Protein AF-A0A5J9VZ61-F1 (afdb_monomer_lite)

InterPro domains:
  IPR012871 Protein of unknown function DUF1677, Oryza sativa [PF07893] (6-174)

Structure (mmCIF, N/CA/C/O backbone):
data_AF-A0A5J9VZ61-F1
#
_entry.id   AF-A0A5J9VZ61-F1
#
loop_
_atom_site.group_PDB
_atom_site.id
_atom_site.type_symbol
_atom_site.label_atom_id
_atom_site.label_alt_id
_atom_site.label_comp_id
_atom_site.label_asym_id
_atom_site.label_entity_id
_atom_site.label_seq_id
_atom_site.pdbx_PDB_ins_code
_atom_site.Cartn_x
_atom_site.Cartn_y
_atom_site.Cartn_z
_atom_site.occupancy
_atom_site.B_iso_or_equiv
_atom_site.auth_seq_id
_atom_site.auth_comp_id
_atom_site.auth_asym_id
_atom_site.auth_atom_id
_atom_site.pdbx_PDB_model_num
ATOM 1 N N . MET A 1 1 ? 20.996 21.403 18.000 1.00 33.81 1 MET A N 1
ATOM 2 C CA . MET A 1 1 ? 20.547 19.999 17.910 1.00 33.81 1 MET A CA 1
ATOM 3 C C . MET A 1 1 ? 19.076 20.010 17.543 1.00 33.81 1 MET A C 1
ATOM 5 O O . MET A 1 1 ? 18.253 20.317 18.392 1.00 33.81 1 MET A O 1
ATOM 9 N N . SER A 1 2 ? 18.755 19.804 16.269 1.00 40.53 2 SER A N 1
ATOM 10 C CA . SER A 1 2 ? 17.376 19.625 15.810 1.00 40.53 2 SER A CA 1
ATOM 11 C C . SER A 1 2 ? 16.948 18.197 16.146 1.00 40.53 2 SER A C 1
ATOM 13 O O . SER A 1 2 ? 17.433 17.253 15.526 1.00 40.53 2 SER A O 1
ATOM 15 N N . PHE A 1 3 ? 16.094 18.033 17.155 1.00 40.81 3 PHE A N 1
ATOM 16 C CA . PHE A 1 3 ? 15.419 16.766 17.415 1.00 40.81 3 PHE A CA 1
ATOM 17 C C . PHE A 1 3 ? 14.311 16.614 16.370 1.00 40.81 3 PHE A C 1
ATOM 19 O O . PHE A 1 3 ? 13.183 17.042 16.602 1.00 40.81 3 PHE A O 1
ATOM 26 N N . TYR A 1 4 ? 14.627 16.052 15.204 1.00 47.69 4 TYR A N 1
ATOM 27 C CA . TYR A 1 4 ? 13.585 15.422 14.400 1.00 47.69 4 TYR A CA 1
ATOM 28 C C . TYR A 1 4 ? 13.137 14.204 15.207 1.00 47.69 4 TYR A C 1
ATOM 30 O O . TYR A 1 4 ? 13.837 13.196 15.248 1.00 47.69 4 TYR A O 1
ATOM 38 N N . ARG A 1 5 ? 12.051 14.341 15.972 1.00 53.38 5 ARG A N 1
ATOM 39 C CA . ARG A 1 5 ? 11.370 13.170 16.522 1.00 53.38 5 ARG A CA 1
ATOM 40 C C . ARG A 1 5 ? 10.663 12.512 15.344 1.00 53.38 5 ARG A C 1
ATOM 42 O O . ARG A 1 5 ? 9.666 13.053 14.874 1.00 53.38 5 ARG A O 1
ATOM 49 N N . ASN A 1 6 ? 11.212 11.408 14.846 1.00 74.38 6 ASN A N 1
ATOM 50 C CA . ASN A 1 6 ? 10.415 10.483 14.048 1.00 74.38 6 ASN A CA 1
ATOM 51 C C . ASN A 1 6 ? 9.303 9.965 14.962 1.00 74.38 6 ASN A C 1
ATOM 53 O O . ASN A 1 6 ? 9.558 9.642 16.114 1.00 74.38 6 ASN A O 1
ATOM 57 N N . GLY A 1 7 ? 8.062 9.980 14.497 1.00 86.25 7 GLY A N 1
ATOM 58 C CA . GLY A 1 7 ? 6.934 9.578 15.320 1.00 86.25 7 GLY A CA 1
ATOM 59 C C . GLY A 1 7 ? 5.615 9.784 14.603 1.00 86.25 7 GLY A C 1
ATOM 60 O O . GLY A 1 7 ? 5.535 10.490 13.595 1.00 86.25 7 GLY A O 1
ATOM 61 N N . THR A 1 8 ? 4.576 9.162 15.136 1.00 89.69 8 THR A N 1
ATOM 62 C CA . THR A 1 8 ? 3.242 9.194 14.552 1.00 89.69 8 THR A CA 1
ATOM 63 C C . THR A 1 8 ? 2.408 10.298 15.187 1.00 89.69 8 THR A C 1
ATOM 65 O O . THR A 1 8 ? 2.394 10.483 16.407 1.00 89.69 8 THR A O 1
ATOM 68 N N . TYR A 1 9 ? 1.693 11.032 14.338 1.00 90.94 9 TYR A N 1
ATOM 69 C CA . TYR A 1 9 ? 0.807 12.125 14.715 1.00 90.94 9 TYR A CA 1
ATOM 70 C C . TYR A 1 9 ? -0.591 11.880 14.141 1.00 90.94 9 TYR A C 1
ATOM 72 O O . TYR A 1 9 ? -0.727 11.354 13.037 1.00 90.94 9 TYR A O 1
ATOM 80 N N . CYS A 1 10 ? -1.625 12.295 14.868 1.00 90.81 10 CYS A N 1
ATOM 81 C CA . CYS A 1 10 ? -3.012 12.259 14.417 1.00 90.81 10 CYS A CA 1
ATOM 82 C C . CYS A 1 10 ? -3.533 13.688 14.247 1.00 90.81 10 CYS A C 1
ATOM 84 O O . CYS A 1 10 ? -3.310 14.540 15.111 1.00 90.81 10 CYS A O 1
ATOM 86 N N . PHE A 1 11 ? -4.221 13.945 13.136 1.00 92.06 11 PHE A N 1
ATOM 87 C CA . PHE A 1 11 ? -4.876 15.221 12.880 1.00 92.06 11 PHE A CA 1
ATOM 88 C C . PHE A 1 11 ? -6.374 15.111 13.158 1.00 92.06 11 PHE A C 1
ATOM 90 O O . PHE A 1 11 ? -7.090 14.374 12.476 1.00 92.06 11 PHE A O 1
ATOM 97 N N . ASP A 1 12 ? -6.855 15.875 14.133 1.00 91.75 12 ASP A N 1
ATOM 98 C CA . ASP A 1 12 ? -8.277 16.021 14.406 1.00 91.75 12 ASP A CA 1
ATOM 99 C C . ASP A 1 12 ? -8.885 17.005 13.403 1.00 91.75 12 ASP A C 1
ATOM 101 O O . ASP A 1 12 ? -8.659 18.213 13.457 1.00 91.75 12 ASP A O 1
ATOM 105 N N . THR A 1 13 ? -9.681 16.484 12.474 1.00 92.88 13 THR A N 1
ATOM 106 C CA . THR A 1 13 ? -10.341 17.302 11.446 1.00 92.88 13 THR A CA 1
ATOM 107 C C . THR A 1 13 ? -11.456 18.205 11.978 1.00 92.88 13 THR A C 1
ATOM 109 O O . THR A 1 13 ? -11.800 19.168 11.297 1.00 92.88 13 THR A O 1
ATOM 112 N N . VAL A 1 14 ? -12.015 17.913 13.158 1.00 96.12 14 VAL A N 1
ATOM 113 C CA . VAL A 1 14 ? -13.077 18.707 13.794 1.00 96.12 14 VAL A CA 1
ATOM 114 C C . VAL A 1 14 ? -12.473 19.916 14.496 1.00 96.12 14 VAL A C 1
ATOM 116 O O . VAL A 1 14 ? -12.953 21.033 14.317 1.00 96.12 14 VAL A O 1
ATOM 119 N N . ASN A 1 15 ? -11.410 19.694 15.269 1.00 95.12 15 ASN A N 1
ATOM 120 C CA . ASN A 1 15 ? -10.739 20.754 16.025 1.00 95.12 15 ASN A CA 1
ATOM 121 C C . ASN A 1 15 ? -9.610 21.442 15.234 1.00 95.12 15 ASN A C 1
ATOM 123 O O . ASN A 1 15 ? -9.147 22.507 15.629 1.00 95.12 15 ASN A O 1
ATOM 127 N N . HIS A 1 16 ? -9.203 20.872 14.095 1.00 94.88 16 HIS A N 1
ATOM 128 C CA . HIS A 1 16 ? -8.061 21.303 13.280 1.00 94.88 16 HIS A CA 1
ATOM 129 C C . HIS A 1 16 ? -6.723 21.286 14.036 1.00 94.88 16 HIS A C 1
ATOM 131 O O . HIS A 1 16 ? -5.855 22.133 13.811 1.00 94.88 16 HIS A O 1
ATOM 137 N N . GLU A 1 17 ? -6.540 20.298 14.913 1.00 95.62 17 GLU A N 1
ATOM 138 C CA . GLU A 1 17 ? -5.370 20.179 15.785 1.00 95.62 17 GLU A CA 1
ATOM 139 C C . GLU A 1 17 ? -4.561 18.912 15.497 1.00 95.62 17 GLU A C 1
ATOM 141 O O . GLU A 1 17 ? -5.099 17.858 15.159 1.00 95.62 17 GLU A O 1
ATOM 146 N N . TRP A 1 18 ? -3.241 19.017 15.654 1.00 93.75 18 TRP A N 1
ATOM 147 C CA . TRP A 1 18 ? -2.324 17.882 15.587 1.00 93.75 18 TRP A CA 1
ATOM 148 C C . TRP A 1 18 ? -2.016 17.374 16.992 1.00 93.75 18 TRP A C 1
ATOM 150 O O . TRP A 1 18 ? -1.659 18.150 17.877 1.00 93.75 18 TRP A O 1
ATOM 160 N N . SER A 1 19 ? -2.074 16.060 17.172 1.00 91.44 19 SER A N 1
ATOM 161 C CA . SER A 1 19 ? -1.711 15.378 18.413 1.00 91.44 19 SER A CA 1
ATOM 162 C C . SER A 1 19 ? -0.593 14.371 18.156 1.00 91.44 19 SER A C 1
ATOM 164 O O . SER A 1 19 ? -0.566 13.699 17.126 1.00 91.44 19 SER A O 1
ATOM 166 N N . PHE A 1 20 ? 0.366 14.291 19.077 1.00 90.69 20 PHE A N 1
ATOM 167 C CA . PHE A 1 20 ? 1.408 13.267 19.038 1.00 90.69 20 PHE A CA 1
ATOM 168 C C . PHE A 1 20 ? 0.857 11.960 19.606 1.00 90.69 20 PHE A C 1
ATOM 170 O O . PHE A 1 20 ? 0.313 11.953 20.709 1.00 90.69 20 PHE A O 1
ATOM 177 N N . VAL A 1 21 ? 1.019 10.868 18.863 1.00 91.25 21 VAL A N 1
ATOM 178 C CA . VAL A 1 21 ? 0.472 9.555 19.220 1.00 91.25 21 VAL A CA 1
ATOM 179 C C . VAL A 1 21 ? 1.558 8.629 19.753 1.00 91.25 21 VAL A C 1
ATOM 181 O O . VAL A 1 21 ? 1.312 7.895 20.706 1.00 91.25 21 VAL A O 1
ATOM 184 N N . GLY A 1 22 ? 2.771 8.673 19.206 1.00 90.19 22 GLY A N 1
ATOM 185 C CA . GLY A 1 22 ? 3.842 7.819 19.707 1.00 90.19 22 GLY A CA 1
ATOM 186 C C . GLY A 1 22 ? 5.153 7.927 18.945 1.00 90.19 22 GLY A C 1
ATOM 187 O O . GLY A 1 22 ? 5.209 8.439 17.828 1.00 90.19 22 GLY A O 1
ATOM 188 N N . ASP A 1 23 ? 6.214 7.443 19.589 1.00 90.88 23 ASP A N 1
ATOM 189 C CA . ASP A 1 23 ? 7.588 7.394 19.068 1.00 90.88 23 ASP A CA 1
ATOM 190 C C . ASP A 1 23 ? 7.796 6.122 18.232 1.00 90.88 23 ASP A C 1
ATOM 192 O O . ASP A 1 23 ? 8.639 5.278 18.523 1.00 90.88 23 ASP A O 1
ATOM 196 N N . TRP A 1 24 ? 6.917 5.936 17.251 1.00 88.81 24 TRP A N 1
ATOM 197 C CA . TRP A 1 24 ? 6.906 4.812 16.323 1.00 88.81 24 TRP A CA 1
ATOM 198 C C . TRP A 1 24 ? 6.413 5.288 14.958 1.00 88.81 24 TRP A C 1
ATOM 200 O O . TRP A 1 24 ? 5.688 6.283 14.855 1.00 88.81 24 TRP A O 1
ATOM 210 N N . GLU A 1 25 ? 6.820 4.586 13.906 1.00 87.19 25 GLU A N 1
ATOM 211 C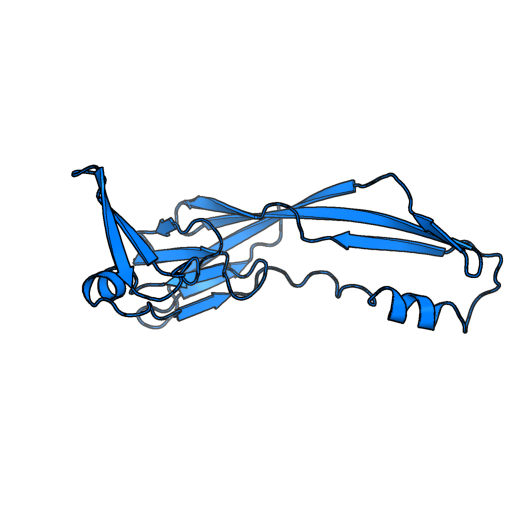 CA . GLU A 1 25 ? 6.431 4.875 12.528 1.00 87.19 25 GLU A CA 1
ATOM 212 C C . GLU A 1 25 ? 5.304 3.942 12.090 1.00 87.19 25 GLU A C 1
ATOM 214 O O . GLU A 1 25 ? 5.210 2.794 12.524 1.00 87.19 25 GLU A O 1
ATOM 219 N N . LEU A 1 26 ? 4.424 4.438 11.224 1.00 88.88 26 LEU A N 1
ATOM 220 C CA . LEU A 1 26 ? 3.406 3.593 10.620 1.00 88.88 26 LEU A CA 1
ATOM 221 C C . LEU A 1 26 ? 4.062 2.556 9.694 1.00 88.88 26 LEU A C 1
ATOM 223 O O . LEU A 1 26 ? 5.049 2.865 9.024 1.00 88.88 26 LEU A O 1
ATOM 227 N N . PRO A 1 27 ? 3.479 1.354 9.555 1.00 87.75 27 PRO A N 1
ATOM 228 C CA . PRO A 1 27 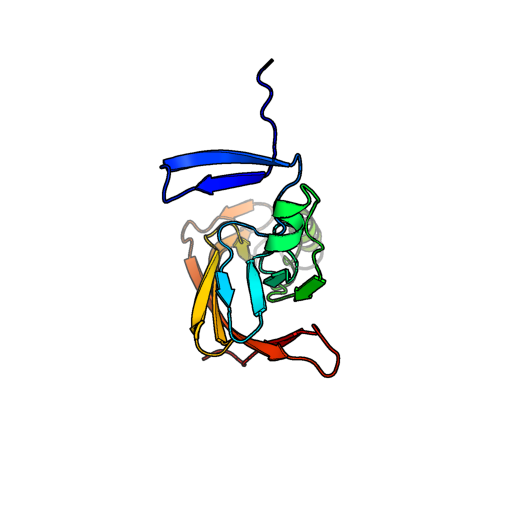? 4.024 0.311 8.686 1.00 87.75 27 PRO A CA 1
ATOM 229 C C . PRO A 1 27 ? 3.792 0.588 7.188 1.00 87.75 27 PRO A C 1
ATOM 231 O O . PRO A 1 27 ? 3.930 -0.320 6.365 1.00 87.75 27 PRO A O 1
ATOM 234 N N . PHE A 1 28 ? 3.396 1.815 6.839 1.00 89.38 28 PHE A N 1
ATOM 235 C CA . PHE A 1 28 ? 2.990 2.212 5.502 1.00 89.38 28 PHE A CA 1
ATOM 236 C C . PHE A 1 28 ? 3.966 3.229 4.912 1.00 89.38 28 PHE A C 1
ATOM 238 O O . PHE A 1 28 ? 4.290 4.227 5.553 1.00 89.38 28 PHE A O 1
ATOM 245 N N . ASP A 1 29 ? 4.376 3.007 3.669 1.00 86.38 29 ASP A N 1
ATOM 246 C CA . ASP A 1 29 ? 4.989 4.020 2.823 1.00 86.38 29 ASP A CA 1
ATOM 247 C C . ASP A 1 29 ? 3.884 4.868 2.174 1.00 86.38 29 ASP A C 1
ATOM 249 O O . ASP A 1 29 ? 3.001 4.363 1.472 1.00 86.38 29 ASP A O 1
ATOM 253 N N . GLY A 1 30 ? 3.901 6.172 2.440 1.00 86.12 30 GLY A N 1
ATOM 254 C CA . GLY A 1 30 ? 2.884 7.097 1.953 1.00 86.12 30 GLY A CA 1
ATOM 255 C C . GLY A 1 30 ? 1.505 6.884 2.589 1.00 86.12 30 GLY A C 1
ATOM 256 O O . GLY A 1 30 ? 1.318 7.071 3.791 1.00 86.12 30 GLY A O 1
ATOM 257 N N . ARG A 1 31 ? 0.492 6.602 1.761 1.00 87.75 31 ARG A N 1
ATOM 258 C CA . ARG A 1 31 ? -0.918 6.577 2.177 1.00 87.75 31 ARG A CA 1
ATOM 259 C C . ARG A 1 31 ? -1.372 5.161 2.533 1.00 87.75 31 ARG A C 1
ATOM 261 O O . ARG A 1 31 ? -1.136 4.226 1.775 1.00 87.75 31 ARG A O 1
ATOM 268 N N . ALA A 1 32 ? -2.140 5.050 3.614 1.00 91.06 32 ALA A N 1
ATOM 269 C CA . ALA A 1 32 ? -2.972 3.887 3.903 1.00 91.06 32 ALA A CA 1
ATOM 270 C C . ALA A 1 32 ? -4.457 4.197 3.669 1.00 91.06 32 ALA A C 1
ATOM 272 O O . ALA A 1 32 ? -4.914 5.326 3.868 1.00 91.06 32 ALA A O 1
ATOM 273 N N . GLU A 1 33 ? -5.218 3.184 3.278 1.00 92.69 33 GLU A N 1
ATOM 274 C CA . GLU A 1 33 ? -6.653 3.262 3.050 1.00 92.69 33 GLU A CA 1
ATOM 275 C C . GLU A 1 33 ? -7.390 2.244 3.918 1.00 92.69 33 GLU A C 1
ATOM 277 O O . GLU A 1 33 ? -7.056 1.059 3.944 1.00 92.69 33 GLU A O 1
ATOM 282 N N . TYR A 1 34 ? -8.400 2.716 4.648 1.00 91.88 34 TYR A N 1
ATOM 283 C CA . TYR A 1 34 ? -9.269 1.843 5.422 1.00 91.88 34 TYR A CA 1
ATOM 284 C C . TYR A 1 34 ? -10.307 1.192 4.513 1.00 91.88 34 TYR A C 1
ATOM 286 O O . TYR A 1 34 ? -11.041 1.887 3.810 1.00 91.88 34 TYR A O 1
ATOM 294 N N . VAL A 1 35 ? -10.398 -0.136 4.566 1.00 92.62 35 VAL A N 1
ATOM 295 C CA . VAL A 1 35 ? -11.353 -0.925 3.782 1.00 92.62 35 VAL A CA 1
ATOM 296 C C . VAL A 1 35 ? -12.353 -1.596 4.724 1.00 92.62 35 VAL A C 1
ATOM 298 O O . VAL A 1 35 ? -12.022 -2.616 5.343 1.00 92.62 35 VAL A O 1
ATOM 301 N N . PRO A 1 36 ? -13.578 -1.045 4.865 1.00 90.00 36 PRO A N 1
ATOM 302 C CA . PRO A 1 36 ? -14.574 -1.523 5.826 1.00 90.00 36 PRO A CA 1
ATOM 303 C C . PRO A 1 36 ? -14.953 -2.993 5.642 1.00 90.00 36 PRO A C 1
ATOM 305 O O . PRO A 1 36 ? -15.167 -3.708 6.618 1.00 90.00 36 PRO A O 1
ATOM 308 N N . GLU A 1 37 ? -14.993 -3.478 4.400 1.00 89.81 37 GLU A N 1
ATOM 309 C CA . GLU A 1 37 ? -15.319 -4.869 4.077 1.00 89.81 37 GLU A CA 1
ATOM 310 C C . GLU A 1 37 ? -14.297 -5.847 4.675 1.00 89.81 37 GLU A C 1
ATOM 312 O O . GLU A 1 37 ? -14.633 -6.980 5.037 1.00 89.81 37 GLU A O 1
ATOM 317 N N . LEU A 1 38 ? -13.049 -5.401 4.820 1.00 89.12 38 LEU A N 1
ATOM 318 C CA . LEU A 1 38 ? -11.952 -6.167 5.403 1.00 89.12 38 LEU A CA 1
ATOM 319 C C . LEU A 1 38 ? -11.717 -5.827 6.878 1.00 89.12 38 LEU A C 1
ATOM 321 O O . LEU A 1 38 ? -11.084 -6.614 7.576 1.00 89.12 38 LEU A O 1
ATOM 325 N N . GLY A 1 39 ? -12.239 -4.693 7.357 1.00 90.06 39 GLY A N 1
ATOM 326 C CA . GLY A 1 39 ? -11.980 -4.188 8.704 1.00 90.06 39 GLY A CA 1
ATOM 327 C C . GLY A 1 39 ? -10.499 -3.877 8.931 1.00 90.06 39 GLY A C 1
ATOM 328 O O . GLY A 1 39 ? -9.996 -4.082 10.032 1.00 90.06 39 GLY A O 1
ATOM 329 N N . ALA A 1 40 ? -9.788 -3.447 7.885 1.00 91.62 40 ALA A N 1
ATOM 330 C CA . ALA A 1 40 ? -8.337 -3.292 7.898 1.00 91.62 40 ALA A CA 1
ATOM 331 C C . ALA A 1 40 ? -7.893 -2.025 7.161 1.00 91.62 40 ALA A C 1
ATOM 333 O O . ALA A 1 40 ? -8.528 -1.598 6.197 1.00 91.62 40 ALA A O 1
ATOM 334 N N . TRP A 1 41 ? -6.770 -1.465 7.601 1.00 93.19 41 TRP A N 1
ATOM 335 C CA . TRP A 1 41 ? -5.999 -0.472 6.861 1.00 93.19 41 TRP A CA 1
ATOM 336 C C . TRP A 1 41 ? -5.029 -1.190 5.934 1.00 93.19 41 TRP A C 1
ATOM 338 O O . TRP A 1 41 ? -4.281 -2.049 6.399 1.00 93.19 41 TRP A O 1
ATOM 348 N N . LEU A 1 42 ? -5.038 -0.845 4.649 1.00 93.19 42 LEU A N 1
ATOM 349 C CA . LEU A 1 42 ? -4.111 -1.366 3.648 1.00 93.19 42 LEU A CA 1
ATOM 350 C C . LEU A 1 42 ? -3.244 -0.246 3.087 1.00 93.19 42 LEU A C 1
ATOM 352 O O . LEU A 1 42 ? -3.718 0.872 2.907 1.00 93.19 42 LEU A O 1
ATOM 356 N N . GLY A 1 43 ? -1.993 -0.549 2.767 1.00 92.00 43 GLY A N 1
ATOM 357 C CA . GLY A 1 43 ? -1.077 0.402 2.146 1.00 92.00 43 GLY A CA 1
ATOM 358 C C . GLY A 1 43 ? 0.184 -0.280 1.639 1.00 92.00 43 GLY A C 1
ATOM 359 O O . GLY A 1 43 ? 0.372 -1.482 1.830 1.00 92.00 43 GLY A O 1
ATOM 360 N N . LEU A 1 44 ? 1.046 0.487 0.978 1.00 89.62 44 LEU A N 1
ATOM 361 C CA . LEU A 1 44 ? 2.374 0.006 0.603 1.00 89.62 44 LEU A CA 1
ATOM 362 C C . LEU A 1 44 ? 3.237 -0.101 1.860 1.00 89.62 44 LEU A C 1
ATOM 364 O O . LEU A 1 44 ? 3.131 0.743 2.734 1.00 89.62 44 LEU A O 1
ATOM 368 N N . SER A 1 45 ? 4.066 -1.129 1.967 1.00 88.00 45 SER A N 1
ATOM 369 C CA . SER A 1 45 ? 4.936 -1.384 3.115 1.00 88.00 45 SER A CA 1
ATOM 370 C C . SER A 1 45 ? 6.099 -0.398 3.160 1.00 88.00 45 SER A C 1
ATOM 372 O O . SER A 1 45 ? 6.745 -0.154 2.141 1.00 88.00 45 SER A O 1
ATOM 374 N N . SER A 1 46 ? 6.430 0.099 4.352 1.00 82.94 46 SER A N 1
ATOM 375 C CA . SER A 1 46 ? 7.655 0.882 4.578 1.00 82.94 46 SER A CA 1
ATOM 376 C C . SER A 1 46 ? 8.929 0.024 4.590 1.00 82.94 46 SER A C 1
ATOM 378 O O . SER A 1 46 ? 10.025 0.543 4.388 1.00 82.94 46 SER A O 1
ATOM 380 N N . GLY A 1 47 ? 8.806 -1.293 4.804 1.00 75.25 47 GLY A N 1
ATOM 381 C CA . GLY A 1 47 ? 9.949 -2.198 4.968 1.00 75.25 47 GLY A CA 1
ATOM 382 C C . GLY A 1 47 ? 10.534 -2.755 3.667 1.00 75.25 47 GLY A C 1
ATOM 383 O O . GLY A 1 47 ? 11.714 -3.103 3.631 1.00 75.25 47 GLY A O 1
ATOM 384 N N . TYR A 1 48 ? 9.735 -2.857 2.602 1.00 72.06 48 TYR A N 1
ATOM 385 C CA . TYR A 1 48 ? 10.213 -3.332 1.304 1.00 72.06 48 TYR A CA 1
ATOM 386 C C . TYR A 1 48 ? 9.449 -2.667 0.157 1.00 72.06 48 TYR A C 1
ATOM 388 O O . TYR A 1 48 ? 8.227 -2.512 0.243 1.00 72.06 48 TYR A O 1
ATOM 396 N N . PRO A 1 49 ? 10.136 -2.280 -0.933 1.00 67.62 49 PRO A N 1
ATOM 397 C CA . PRO A 1 49 ? 9.488 -1.670 -2.079 1.00 67.62 49 PRO A CA 1
ATOM 398 C C . PRO A 1 49 ? 8.398 -2.578 -2.658 1.00 67.62 49 PRO A C 1
ATOM 400 O O . PRO A 1 49 ? 8.627 -3.759 -2.890 1.00 67.62 49 PRO A O 1
ATOM 403 N N . PHE A 1 50 ? 7.236 -1.986 -2.949 1.00 73.44 50 PHE A N 1
ATOM 404 C CA . PHE A 1 50 ? 6.074 -2.621 -3.590 1.00 73.44 50 PHE A CA 1
ATOM 405 C C . PHE A 1 50 ? 5.279 -3.616 -2.748 1.00 73.44 50 PHE A C 1
ATOM 407 O O . PHE A 1 50 ? 4.196 -4.006 -3.182 1.00 73.44 50 PHE A O 1
ATOM 414 N N . ASP A 1 51 ? 5.766 -4.025 -1.583 1.00 85.12 51 ASP A N 1
ATOM 415 C CA . ASP A 1 51 ? 5.018 -4.946 -0.738 1.00 85.12 51 ASP A CA 1
ATOM 416 C C . ASP A 1 51 ? 3.726 -4.281 -0.268 1.00 85.12 51 ASP A C 1
ATOM 418 O O . ASP A 1 51 ? 3.715 -3.120 0.132 1.00 85.12 51 ASP A O 1
ATOM 422 N N . LEU A 1 52 ? 2.623 -5.017 -0.322 1.00 88.75 52 LEU A N 1
ATOM 423 C CA . LEU A 1 52 ? 1.357 -4.579 0.244 1.00 88.75 52 LEU A CA 1
ATOM 424 C C . LEU A 1 52 ? 1.315 -5.025 1.700 1.00 88.75 52 LEU A C 1
ATOM 426 O O . LEU A 1 52 ? 1.609 -6.183 1.992 1.00 88.75 52 LEU A O 1
ATOM 430 N N . CYS A 1 53 ? 0.907 -4.156 2.613 1.00 91.00 53 CYS A N 1
ATOM 431 C CA . CYS A 1 53 ? 0.718 -4.532 4.002 1.00 91.00 53 CYS A CA 1
ATOM 432 C C . CYS A 1 53 ? -0.678 -4.180 4.514 1.00 91.00 53 CYS A C 1
ATOM 434 O O . CYS A 1 53 ? -1.372 -3.318 3.966 1.00 91.00 53 CYS A O 1
ATOM 436 N N . ALA A 1 54 ? -1.109 -4.895 5.554 1.00 92.06 54 ALA A N 1
ATOM 437 C CA . ALA A 1 54 ? -2.367 -4.626 6.231 1.00 92.06 54 ALA A CA 1
ATOM 438 C C . ALA A 1 54 ? -2.219 -4.619 7.754 1.00 92.06 54 ALA A C 1
ATOM 440 O O . ALA A 1 54 ? -1.564 -5.483 8.347 1.00 92.06 54 ALA A O 1
ATOM 441 N N . CYS A 1 55 ? -2.909 -3.667 8.376 1.00 90.50 55 CYS A N 1
ATOM 442 C CA . CYS A 1 55 ? -3.000 -3.496 9.819 1.00 90.50 55 CYS A CA 1
ATOM 443 C C . CYS A 1 55 ? -4.476 -3.460 10.241 1.00 90.50 55 CYS A C 1
ATOM 445 O O . CYS A 1 55 ? -5.281 -2.702 9.697 1.00 90.50 55 CYS A O 1
ATOM 447 N N . THR A 1 56 ? -4.847 -4.307 11.202 1.00 88.19 56 THR A N 1
ATOM 448 C CA . THR A 1 56 ? -6.234 -4.431 11.695 1.00 88.19 56 THR A CA 1
ATOM 449 C C . THR A 1 56 ? -6.463 -3.715 13.023 1.00 88.19 56 THR A C 1
ATOM 451 O O . THR A 1 56 ? -7.600 -3.451 13.393 1.00 88.19 56 THR A O 1
ATOM 454 N N . ASP A 1 57 ? -5.395 -3.423 13.756 1.00 88.06 57 ASP A N 1
ATOM 455 C CA . ASP A 1 57 ? -5.395 -2.905 15.125 1.00 88.06 57 ASP A CA 1
ATOM 456 C C . ASP A 1 57 ? -4.981 -1.431 15.210 1.00 88.06 57 ASP A C 1
ATOM 458 O O . ASP A 1 57 ? -4.872 -0.906 16.312 1.00 88.06 57 ASP A O 1
ATOM 462 N N . LEU A 1 58 ? -4.814 -0.738 14.076 1.00 87.69 58 LEU A N 1
ATOM 463 C CA . LEU A 1 58 ? -4.273 0.624 14.041 1.00 87.69 58 LEU A CA 1
ATOM 464 C C . LEU A 1 58 ? -5.002 1.597 14.978 1.00 87.69 58 LEU A C 1
ATOM 466 O O . LEU A 1 58 ? -4.359 2.334 15.714 1.00 87.69 58 LEU A O 1
ATOM 470 N N . ALA A 1 59 ? -6.337 1.585 14.977 1.00 86.56 59 ALA A N 1
ATOM 471 C CA . ALA A 1 59 ? -7.119 2.470 15.842 1.00 86.56 59 ALA A CA 1
ATOM 472 C C . ALA A 1 59 ? -6.889 2.158 17.332 1.00 86.56 59 ALA A C 1
ATOM 474 O O . ALA A 1 59 ? -6.626 3.058 18.121 1.00 86.56 59 ALA A O 1
ATOM 475 N N . ALA A 1 60 ? -6.900 0.872 17.696 1.00 87.88 60 ALA A N 1
ATOM 476 C CA . ALA A 1 60 ? -6.650 0.435 19.066 1.00 87.88 60 ALA A CA 1
ATOM 477 C C . ALA A 1 60 ? -5.210 0.738 19.517 1.00 87.88 60 ALA A C 1
ATOM 479 O O . ALA A 1 60 ? -4.987 1.089 20.671 1.00 87.88 60 ALA A O 1
ATOM 480 N N . ALA A 1 61 ? -4.242 0.628 18.605 1.00 87.81 61 ALA A N 1
ATOM 481 C CA . ALA A 1 61 ? -2.842 0.951 18.851 1.00 87.81 61 ALA A CA 1
ATOM 482 C C . ALA A 1 61 ? -2.648 2.455 19.110 1.00 87.81 61 ALA A C 1
ATOM 484 O O . ALA A 1 61 ? -1.965 2.832 20.061 1.00 87.81 61 ALA A O 1
ATOM 485 N N . ILE A 1 62 ? -3.322 3.307 18.329 1.00 87.50 62 ILE A N 1
ATOM 486 C CA . ILE A 1 62 ? -3.353 4.763 18.534 1.00 87.50 62 ILE A CA 1
ATOM 487 C C . ILE A 1 62 ? -3.924 5.098 19.917 1.00 87.50 62 ILE A C 1
ATOM 489 O O . ILE A 1 62 ? -3.274 5.816 20.674 1.00 87.50 62 ILE A O 1
ATOM 493 N N . ASP A 1 63 ? -5.081 4.534 20.276 1.00 87.62 63 ASP A N 1
ATOM 494 C CA . ASP A 1 63 ? -5.727 4.775 21.575 1.00 87.62 63 ASP A CA 1
ATOM 495 C C . ASP A 1 63 ? -4.864 4.297 22.756 1.00 87.62 63 ASP A C 1
ATOM 497 O O . ASP A 1 63 ? -4.838 4.914 23.822 1.00 87.62 63 ASP A O 1
ATOM 501 N N . ALA A 1 64 ? -4.134 3.194 22.570 1.00 88.44 64 ALA A N 1
ATOM 502 C CA . ALA A 1 64 ? -3.224 2.641 23.566 1.00 88.44 64 ALA A CA 1
ATOM 503 C C . ALA A 1 64 ? -1.844 3.324 23.592 1.00 88.44 64 ALA A C 1
ATOM 505 O O . ALA A 1 64 ? -1.028 2.982 24.452 1.00 88.44 64 ALA A O 1
ATOM 506 N N . HIS A 1 65 ? -1.561 4.258 22.674 1.00 85.50 65 HIS A N 1
ATOM 507 C CA . HIS A 1 65 ? -0.226 4.821 22.444 1.00 85.50 65 HIS A CA 1
ATOM 508 C C . HIS A 1 65 ? 0.857 3.744 22.223 1.00 85.50 65 HIS A C 1
ATOM 510 O O . HIS A 1 65 ? 1.998 3.877 22.672 1.00 85.50 65 HIS A O 1
ATOM 516 N N . GLN A 1 66 ? 0.499 2.662 21.533 1.00 88.06 66 GLN A N 1
ATOM 517 C CA . GLN A 1 66 ? 1.370 1.528 21.226 1.00 88.06 66 GLN A CA 1
ATOM 518 C C . GLN A 1 66 ? 1.616 1.413 19.723 1.00 88.06 66 GLN A C 1
ATOM 520 O O . GLN A 1 66 ? 0.808 1.861 18.914 1.00 88.06 66 GLN A O 1
ATOM 525 N N . GLU A 1 67 ? 2.749 0.817 19.358 1.00 86.25 67 GLU A N 1
ATOM 526 C CA . GLU A 1 67 ? 3.069 0.529 17.962 1.00 86.25 67 GLU A CA 1
ATOM 527 C C . GLU A 1 67 ? 2.062 -0.491 17.398 1.00 86.25 67 GLU A C 1
ATOM 529 O O . GLU A 1 67 ? 1.807 -1.515 18.044 1.00 86.25 67 GLU A O 1
ATOM 534 N N . PRO A 1 68 ? 1.458 -0.227 16.225 1.00 85.69 68 PRO A N 1
ATOM 535 C CA . PRO A 1 68 ? 0.506 -1.144 15.617 1.00 85.69 68 PRO A CA 1
ATOM 536 C C . PRO A 1 68 ? 1.190 -2.432 15.164 1.00 85.69 68 PRO A C 1
ATOM 538 O O . PRO A 1 68 ? 2.291 -2.418 14.609 1.00 85.69 68 PRO A O 1
ATOM 541 N N . THR A 1 69 ? 0.508 -3.564 15.325 1.00 80.31 69 THR A N 1
ATOM 542 C CA . THR A 1 69 ? 1.075 -4.846 14.915 1.00 80.31 69 THR A CA 1
ATOM 543 C C . THR A 1 69 ? 0.903 -5.031 13.410 1.00 80.31 69 THR A C 1
ATOM 545 O O . THR A 1 69 ? -0.210 -5.208 12.903 1.00 80.31 69 THR A O 1
ATOM 548 N N . LEU A 1 70 ? 2.010 -5.046 12.666 1.00 77.44 70 LEU A N 1
ATOM 549 C CA . LEU A 1 70 ? 1.973 -5.375 11.244 1.00 77.44 70 LEU A CA 1
ATOM 550 C C . LEU A 1 70 ? 1.616 -6.853 11.065 1.00 77.44 70 LEU A C 1
ATOM 552 O O . LEU A 1 70 ? 2.423 -7.743 11.332 1.00 77.44 70 LEU A O 1
ATOM 556 N N . ARG A 1 71 ? 0.377 -7.122 10.645 1.00 76.00 71 ARG A N 1
ATOM 557 C CA . ARG A 1 71 ? -0.164 -8.487 10.639 1.00 76.00 71 ARG A CA 1
ATOM 558 C C . ARG A 1 71 ? 0.090 -9.219 9.335 1.00 76.00 71 ARG A C 1
ATOM 560 O O . ARG A 1 71 ? 0.335 -10.422 9.348 1.00 76.00 71 ARG A O 1
ATOM 567 N N . HIS A 1 72 ? 0.016 -8.497 8.222 1.00 81.62 72 HIS A N 1
ATOM 568 C CA . HIS A 1 72 ? 0.137 -9.084 6.897 1.00 81.62 72 HIS A CA 1
ATOM 569 C C . HIS A 1 72 ? 1.061 -8.245 6.026 1.00 81.62 72 HIS A C 1
ATOM 571 O O . HIS A 1 72 ? 0.874 -7.034 5.928 1.00 81.62 72 HIS A O 1
ATOM 577 N N . VAL A 1 73 ? 2.025 -8.903 5.385 1.00 83.06 73 VAL A N 1
ATOM 578 C CA . VAL A 1 73 ? 2.894 -8.333 4.350 1.00 83.06 73 VAL A CA 1
ATOM 579 C C . VAL A 1 73 ? 2.880 -9.297 3.173 1.00 83.06 73 VAL A C 1
ATOM 581 O O . VAL A 1 73 ? 3.175 -10.484 3.329 1.00 83.06 73 VAL A O 1
ATOM 584 N N . TRP A 1 74 ? 2.501 -8.802 2.002 1.00 85.12 74 TRP A N 1
ATOM 585 C CA . TRP A 1 74 ? 2.430 -9.570 0.771 1.00 85.12 74 TRP A CA 1
ATOM 586 C C . TRP A 1 74 ? 3.377 -8.980 -0.256 1.00 85.12 74 TRP A C 1
ATOM 588 O O . TRP A 1 74 ? 3.218 -7.841 -0.692 1.00 85.12 74 TRP A O 1
ATOM 598 N N . GLN A 1 75 ? 4.319 -9.809 -0.692 1.00 79.75 75 GLN A N 1
ATOM 599 C CA . GLN A 1 75 ? 5.233 -9.442 -1.758 1.00 79.75 75 GLN A CA 1
ATOM 600 C C . GLN A 1 75 ? 4.476 -9.281 -3.065 1.00 79.75 75 GLN A C 1
ATOM 602 O O . GLN A 1 75 ? 3.881 -10.245 -3.565 1.00 79.75 75 GLN A O 1
ATOM 607 N N . ASP A 1 76 ? 4.499 -8.082 -3.641 1.00 69.62 76 ASP A N 1
ATOM 608 C CA . ASP A 1 76 ? 3.806 -7.810 -4.897 1.00 69.62 76 ASP A CA 1
ATOM 609 C C . ASP A 1 7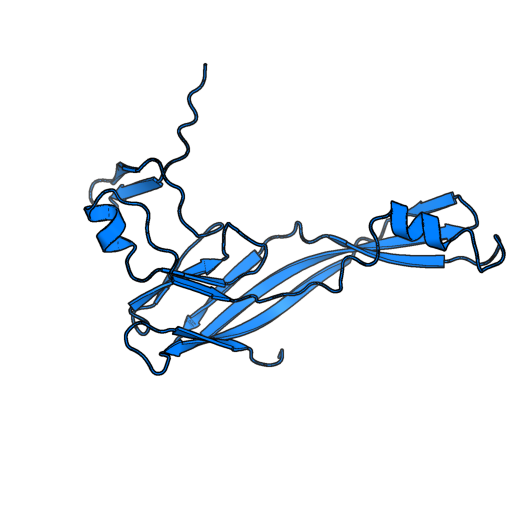6 ? 4.728 -7.974 -6.109 1.00 69.62 76 ASP A C 1
ATOM 611 O O . ASP A 1 76 ? 4.381 -8.657 -7.078 1.00 69.62 76 ASP A O 1
ATOM 615 N N . PHE A 1 77 ? 5.938 -7.423 -6.036 1.00 65.44 77 PHE A N 1
ATOM 616 C CA . PHE A 1 77 ? 6.882 -7.412 -7.145 1.00 65.44 77 PHE A CA 1
ATOM 617 C C . PHE A 1 77 ? 8.222 -8.002 -6.735 1.00 65.44 77 PHE A C 1
ATOM 619 O O . PHE A 1 77 ? 8.931 -7.421 -5.924 1.00 65.44 77 PHE A O 1
ATOM 626 N N . ASN A 1 78 ? 8.601 -9.103 -7.378 1.00 60.69 78 ASN A N 1
ATOM 627 C CA . ASN A 1 78 ? 10.016 -9.360 -7.572 1.00 60.69 78 ASN A CA 1
ATOM 628 C C . ASN A 1 78 ? 10.379 -8.618 -8.855 1.00 60.69 78 ASN A C 1
ATOM 630 O O . ASN A 1 78 ? 9.885 -9.035 -9.912 1.00 60.69 78 ASN A O 1
ATOM 634 N N . PRO A 1 79 ? 11.179 -7.535 -8.806 1.00 54.06 79 PRO A N 1
ATOM 635 C CA . PRO A 1 79 ? 11.798 -7.061 -10.031 1.00 54.06 79 PRO A CA 1
ATOM 636 C C . PRO A 1 79 ? 12.482 -8.244 -10.722 1.00 54.06 79 PRO A C 1
ATOM 638 O O . PRO A 1 79 ? 12.872 -9.206 -10.041 1.00 54.06 79 PRO A O 1
ATOM 641 N N . PRO A 1 80 ? 12.633 -8.215 -12.063 1.00 51.59 80 PRO A N 1
ATOM 642 C CA . PRO A 1 80 ? 13.697 -9.003 -12.671 1.00 51.59 80 PRO A CA 1
ATOM 643 C C . PRO A 1 80 ? 14.916 -8.809 -11.768 1.00 51.59 80 PRO A C 1
ATOM 645 O O . PRO A 1 80 ? 15.143 -7.652 -11.392 1.00 51.59 80 PRO A O 1
ATOM 648 N N . PRO A 1 81 ? 15.583 -9.889 -11.304 1.00 50.75 81 PRO A N 1
ATOM 649 C CA . PRO A 1 81 ? 16.734 -9.739 -10.417 1.00 50.75 81 PRO A CA 1
ATOM 650 C C . PRO A 1 81 ? 17.565 -8.625 -11.023 1.00 50.75 81 PRO A C 1
ATOM 652 O O . PRO A 1 81 ? 17.792 -8.720 -12.227 1.00 50.75 81 PRO A O 1
ATOM 655 N N . GLU A 1 82 ? 17.856 -7.553 -10.268 1.00 52.59 82 GLU A N 1
ATOM 656 C CA . GLU A 1 82 ? 18.724 -6.473 -10.746 1.00 52.59 82 GLU A CA 1
ATOM 657 C C . GLU A 1 82 ? 19.891 -7.192 -11.405 1.00 52.59 82 GLU A C 1
ATOM 659 O O . GLU A 1 82 ? 20.619 -7.904 -10.705 1.00 52.59 82 GLU A O 1
ATOM 664 N N . GLU A 1 83 ? 19.910 -7.233 -12.744 1.00 47.59 83 GLU A N 1
ATOM 665 C CA . GLU A 1 83 ? 20.718 -8.225 -13.442 1.00 47.59 83 GLU A CA 1
ATOM 666 C C . GLU A 1 83 ? 22.131 -7.707 -13.318 1.00 47.59 83 GLU A C 1
ATOM 668 O O . GLU A 1 83 ? 22.586 -6.921 -14.135 1.00 47.59 83 GLU A O 1
ATOM 673 N N . ASP A 1 84 ? 22.772 -8.155 -12.240 1.00 49.53 84 ASP A N 1
ATOM 674 C CA . ASP A 1 84 ? 24.127 -7.863 -11.853 1.00 49.53 84 ASP A CA 1
ATOM 675 C C . ASP A 1 84 ? 24.373 -6.360 -11.649 1.00 49.53 84 ASP A C 1
ATOM 677 O O . ASP A 1 84 ? 24.538 -5.610 -12.606 1.00 49.53 84 ASP A O 1
ATOM 681 N N . ASP A 1 85 ? 24.510 -5.940 -10.385 1.00 52.12 85 ASP A N 1
ATOM 682 C CA . ASP A 1 85 ? 25.182 -4.686 -10.005 1.00 52.12 85 ASP A CA 1
ATOM 683 C C . ASP A 1 85 ? 26.317 -4.373 -11.004 1.00 52.12 85 ASP A C 1
ATOM 685 O O . ASP A 1 85 ? 27.042 -5.295 -11.392 1.00 52.12 85 ASP A O 1
ATOM 689 N N . PHE A 1 86 ? 26.466 -3.124 -11.458 1.00 53.06 86 PHE A N 1
ATOM 690 C CA . PHE A 1 86 ? 27.335 -2.715 -12.580 1.00 53.06 86 PHE A CA 1
ATOM 691 C C . PHE A 1 86 ? 28.728 -3.377 -12.541 1.00 53.06 86 PHE A C 1
ATOM 693 O O . PHE A 1 86 ? 29.300 -3.756 -13.564 1.00 53.06 86 PHE A O 1
ATOM 700 N N . LEU A 1 87 ? 29.258 -3.604 -11.336 1.00 54.62 87 LEU A N 1
ATOM 701 C CA . LEU A 1 87 ? 30.517 -4.308 -11.078 1.00 54.62 87 LEU A CA 1
ATOM 702 C C . LEU A 1 87 ? 30.495 -5.803 -11.441 1.00 54.62 87 LEU A C 1
ATOM 704 O O . LEU A 1 87 ? 31.464 -6.334 -11.990 1.00 54.62 87 LEU A O 1
ATOM 708 N N . THR A 1 88 ? 29.393 -6.490 -11.169 1.00 57.00 88 THR A N 1
ATOM 709 C CA . THR A 1 88 ? 29.147 -7.878 -11.563 1.00 57.00 88 THR A CA 1
ATOM 710 C C . THR A 1 88 ? 28.964 -7.986 -13.081 1.00 57.00 88 THR A C 1
ATOM 712 O O . THR A 1 88 ? 29.546 -8.895 -13.684 1.00 57.00 88 THR A O 1
ATOM 715 N N . TYR A 1 89 ? 28.293 -7.028 -13.732 1.00 55.41 89 TYR A N 1
ATOM 716 C CA . TYR A 1 89 ? 28.239 -6.946 -15.198 1.00 55.41 89 TYR A CA 1
ATOM 717 C C . TYR A 1 89 ? 29.640 -6.752 -15.813 1.00 55.41 89 TYR A C 1
ATOM 719 O O . TYR A 1 89 ? 30.075 -7.554 -16.650 1.00 55.41 89 TYR A O 1
ATOM 727 N N . LEU A 1 90 ? 30.411 -5.769 -15.329 1.00 56.12 90 LEU A N 1
ATOM 728 C CA . LEU A 1 90 ? 31.799 -5.538 -15.754 1.00 56.12 90 LEU A CA 1
ATOM 729 C C . LEU A 1 90 ? 32.687 -6.779 -15.552 1.00 56.12 90 LEU A C 1
ATOM 731 O O . LEU A 1 90 ? 33.532 -7.088 -16.399 1.00 56.12 90 LEU A O 1
ATOM 735 N N . SER A 1 91 ? 32.465 -7.551 -14.481 1.00 58.44 91 SER A N 1
ATOM 736 C CA . SER A 1 91 ? 33.198 -8.801 -14.232 1.00 58.44 91 SER A CA 1
ATOM 737 C C . SER A 1 91 ? 32.939 -9.882 -15.299 1.00 58.44 91 SER A C 1
ATOM 739 O O . SER A 1 91 ? 33.829 -10.689 -15.594 1.00 58.44 91 SER A O 1
ATOM 741 N N . LYS A 1 92 ? 31.753 -9.881 -15.929 1.00 55.81 92 LYS A N 1
ATOM 742 C CA . LYS A 1 92 ? 31.348 -10.836 -16.976 1.00 55.81 92 LYS A CA 1
ATOM 743 C C . LYS A 1 92 ? 31.833 -10.431 -18.374 1.00 55.81 92 LYS A C 1
ATOM 745 O O . LYS A 1 92 ? 32.090 -11.315 -19.199 1.00 55.81 92 LYS A O 1
ATOM 750 N N . ILE A 1 93 ? 32.029 -9.135 -18.643 1.00 58.38 93 ILE A N 1
ATOM 751 C CA . ILE A 1 93 ? 32.540 -8.628 -19.936 1.00 58.38 93 ILE A CA 1
ATOM 752 C C . ILE A 1 93 ? 33.930 -9.197 -20.254 1.00 58.38 93 ILE A C 1
ATOM 754 O O . ILE A 1 93 ? 34.224 -9.516 -21.408 1.00 58.38 93 ILE A O 1
ATOM 758 N N . ASN A 1 94 ? 34.757 -9.410 -19.229 1.00 55.66 94 ASN A N 1
ATOM 759 C CA . ASN A 1 94 ? 36.190 -9.655 -19.381 1.00 55.66 94 ASN A CA 1
ATOM 760 C C . ASN A 1 94 ? 36.581 -11.087 -19.818 1.00 55.66 94 ASN A C 1
ATOM 762 O O . ASN A 1 94 ? 37.767 -11.397 -19.885 1.00 55.66 94 ASN A O 1
ATOM 766 N N . ARG A 1 95 ? 35.634 -12.011 -20.070 1.00 55.34 95 ARG A N 1
ATOM 767 C CA . ARG A 1 95 ? 35.993 -13.441 -20.248 1.00 55.34 95 ARG A CA 1
ATOM 768 C C . ARG A 1 95 ? 35.482 -14.172 -21.490 1.00 55.34 95 ARG A C 1
ATOM 770 O O . ARG A 1 95 ? 35.920 -15.303 -21.689 1.00 55.34 95 ARG A O 1
ATOM 777 N N . ARG A 1 96 ? 34.580 -13.621 -22.322 1.00 58.56 96 ARG A N 1
ATOM 778 C CA . ARG A 1 96 ? 33.928 -14.447 -23.375 1.00 58.56 96 ARG A CA 1
ATOM 779 C C . ARG A 1 96 ? 33.640 -13.834 -24.756 1.00 58.56 96 ARG A C 1
ATOM 781 O O . ARG A 1 96 ? 33.218 -14.600 -25.617 1.00 58.56 96 ARG A O 1
ATOM 788 N N . CYS A 1 97 ? 33.862 -12.541 -25.032 1.00 55.06 97 CYS A N 1
ATOM 789 C CA . CYS A 1 97 ? 33.612 -11.999 -26.387 1.00 55.06 97 CYS A CA 1
ATOM 790 C C . CYS A 1 97 ? 34.710 -11.038 -26.873 1.00 55.06 97 CYS A C 1
ATOM 792 O O . CYS A 1 97 ? 35.357 -10.407 -26.039 1.00 55.06 97 CYS A O 1
ATOM 794 N N . PRO A 1 98 ? 34.906 -10.903 -28.202 1.00 59.78 98 PRO A N 1
ATOM 795 C CA . PRO A 1 98 ? 35.852 -9.951 -28.775 1.00 59.78 98 PRO A CA 1
ATOM 796 C C . PRO A 1 98 ? 35.507 -8.505 -28.381 1.00 59.78 98 PRO A C 1
ATOM 798 O O . PRO A 1 98 ? 34.323 -8.161 -28.347 1.00 59.78 98 PRO A O 1
ATOM 801 N N . PRO A 1 99 ? 36.510 -7.639 -28.151 1.00 59.38 99 PRO A N 1
ATOM 802 C CA . PRO A 1 99 ? 36.306 -6.257 -27.703 1.00 59.38 99 PRO A CA 1
ATOM 803 C C . PRO A 1 99 ? 35.532 -5.373 -28.698 1.00 59.38 99 PRO A C 1
ATOM 805 O O . PRO A 1 99 ? 35.078 -4.298 -28.331 1.00 59.38 99 PRO A O 1
ATOM 808 N N . THR A 1 100 ? 35.351 -5.816 -29.943 1.00 63.62 100 THR A N 1
ATOM 809 C CA . THR A 1 100 ? 34.667 -5.075 -31.013 1.00 63.62 100 THR A CA 1
ATOM 810 C C . THR A 1 100 ? 33.169 -5.342 -31.131 1.00 63.62 100 THR A C 1
ATOM 812 O O . THR A 1 100 ? 32.524 -4.704 -31.958 1.00 63.62 100 THR A O 1
ATOM 815 N N . VAL A 1 101 ? 32.593 -6.267 -30.357 1.00 68.94 101 VAL A N 1
ATOM 816 C CA . VAL A 1 101 ? 31.148 -6.542 -30.420 1.00 68.94 101 VAL A CA 1
ATOM 817 C C . VAL A 1 101 ? 30.415 -5.621 -29.442 1.00 68.94 101 VAL A C 1
ATOM 819 O O . VAL A 1 101 ? 30.628 -5.769 -28.236 1.00 68.94 101 VAL A O 1
ATOM 822 N N . PRO A 1 102 ? 29.544 -4.707 -29.917 1.00 70.69 102 PRO A N 1
ATOM 823 C CA . PRO A 1 102 ? 28.752 -3.866 -29.032 1.00 70.69 102 PRO A CA 1
ATOM 824 C C . PRO A 1 102 ? 27.838 -4.726 -28.161 1.00 70.69 102 PRO A C 1
ATOM 826 O O . PRO A 1 102 ? 27.117 -5.588 -28.672 1.00 70.69 102 PRO A O 1
ATOM 829 N N . ARG A 1 103 ? 27.844 -4.483 -26.853 1.00 70.69 103 ARG A N 1
ATOM 830 C CA . ARG A 1 103 ? 26.916 -5.113 -25.906 1.00 70.69 103 ARG A CA 1
ATOM 831 C C . ARG A 1 103 ? 25.886 -4.092 -25.472 1.00 70.69 103 ARG A C 1
ATOM 833 O O . ARG A 1 103 ? 26.267 -2.967 -25.191 1.00 70.69 103 ARG A O 1
ATOM 840 N N . ARG A 1 104 ? 24.615 -4.486 -25.398 1.00 74.12 104 ARG A N 1
ATOM 841 C CA . ARG A 1 104 ? 23.522 -3.648 -24.888 1.00 74.12 104 ARG A CA 1
ATOM 842 C C . ARG A 1 104 ? 22.844 -4.320 -23.706 1.00 74.12 104 ARG A C 1
ATOM 844 O O . ARG A 1 104 ? 22.698 -5.541 -23.727 1.00 74.12 104 ARG A O 1
ATOM 851 N N . TRP A 1 105 ? 22.459 -3.530 -22.716 1.00 73.69 105 TRP A N 1
ATOM 852 C CA . TRP A 1 105 ? 21.685 -3.961 -21.553 1.00 73.69 105 TRP A CA 1
ATOM 853 C C . TRP A 1 105 ? 20.826 -2.802 -21.045 1.00 73.69 105 TRP A C 1
ATOM 855 O O . TRP A 1 105 ? 21.038 -1.658 -21.448 1.00 73.69 105 TRP A O 1
ATOM 865 N N . ASP A 1 106 ? 19.852 -3.130 -20.204 1.00 75.81 106 ASP A N 1
ATOM 866 C CA . ASP A 1 106 ? 18.858 -2.206 -19.665 1.00 75.81 106 ASP A CA 1
ATOM 867 C C . ASP A 1 106 ? 18.949 -2.212 -18.131 1.00 75.81 106 ASP A C 1
ATOM 869 O O . ASP A 1 106 ? 18.756 -3.260 -17.511 1.00 75.81 106 ASP A O 1
ATOM 873 N N . ASP A 1 107 ? 19.199 -1.050 -17.525 1.00 72.69 107 ASP A N 1
ATOM 874 C CA . ASP A 1 107 ? 19.176 -0.876 -16.070 1.00 72.69 107 ASP A CA 1
ATOM 875 C C . ASP A 1 107 ? 17.777 -0.431 -15.630 1.00 72.69 107 ASP A C 1
ATOM 877 O O . ASP A 1 107 ? 17.256 0.588 -16.093 1.00 72.69 107 ASP A O 1
ATOM 881 N N . TRP A 1 108 ? 17.161 -1.194 -14.725 1.00 72.81 108 TRP A N 1
ATOM 882 C CA . TRP A 1 108 ? 15.824 -0.924 -14.195 1.00 72.81 108 TRP A CA 1
ATOM 883 C C . TRP A 1 108 ? 15.918 -0.138 -12.886 1.00 72.81 108 TRP A C 1
ATOM 885 O O . TRP A 1 108 ? 16.322 -0.669 -11.858 1.00 72.81 108 TRP A O 1
ATOM 895 N N . LEU A 1 109 ? 15.499 1.123 -12.904 1.00 71.38 109 LEU A N 1
ATOM 896 C CA . LEU A 1 109 ? 15.518 2.019 -11.752 1.00 71.38 109 LEU A CA 1
ATOM 897 C C . LEU A 1 109 ? 14.103 2.153 -11.170 1.00 71.38 109 LEU A C 1
ATOM 899 O O . LEU A 1 109 ? 13.198 2.705 -11.800 1.00 71.38 109 LEU A O 1
ATOM 903 N N . SER A 1 110 ? 13.913 1.672 -9.938 1.00 66.38 110 SER A N 1
ATOM 904 C CA . SER A 1 110 ? 12.621 1.632 -9.226 1.00 66.38 110 SER A CA 1
ATOM 905 C C . SER A 1 110 ? 12.303 2.884 -8.391 1.00 66.38 110 SER A C 1
ATOM 907 O O . SER A 1 110 ? 11.538 2.802 -7.425 1.00 66.38 110 SER A O 1
ATOM 909 N N . ASN A 1 111 ? 12.928 4.018 -8.716 1.00 64.06 111 ASN A N 1
ATOM 910 C CA . ASN A 1 111 ? 12.833 5.272 -7.952 1.00 64.06 111 ASN A CA 1
ATOM 911 C C . ASN A 1 111 ? 11.589 6.112 -8.292 1.00 64.06 111 ASN A C 1
ATOM 913 O O . ASN A 1 111 ? 11.418 7.204 -7.755 1.00 64.06 111 ASN A O 1
ATOM 917 N N . ASP A 1 112 ? 10.748 5.638 -9.208 1.00 68.69 112 ASP A N 1
ATOM 918 C CA . ASP A 1 112 ? 9.533 6.332 -9.622 1.00 68.69 112 ASP A CA 1
ATOM 919 C C . ASP A 1 112 ? 8.368 6.106 -8.636 1.00 68.69 112 ASP A C 1
ATOM 921 O O . ASP A 1 112 ? 8.382 5.146 -7.855 1.00 68.69 112 ASP A O 1
ATOM 925 N N . PRO A 1 113 ? 7.348 6.989 -8.658 1.00 68.75 113 PRO A N 1
ATOM 926 C CA . PRO A 1 113 ? 6.222 6.928 -7.737 1.00 68.75 113 PRO A CA 1
ATOM 927 C C . PRO A 1 113 ? 5.474 5.596 -7.807 1.00 68.75 113 PRO A C 1
ATOM 929 O O . PRO A 1 113 ? 5.329 4.967 -8.861 1.00 68.75 113 PRO A O 1
ATOM 932 N N . ARG A 1 114 ? 4.981 5.196 -6.637 1.00 79.12 114 ARG A N 1
ATOM 933 C CA . ARG A 1 114 ? 4.219 3.973 -6.414 1.00 79.12 114 ARG A CA 1
ATOM 934 C C . ARG A 1 114 ? 2.885 4.375 -5.837 1.00 79.12 114 ARG A C 1
ATOM 936 O O . ARG A 1 114 ? 2.832 5.119 -4.861 1.00 79.12 114 ARG A O 1
ATOM 943 N N . GLU A 1 115 ? 1.822 3.889 -6.448 1.00 85.75 115 GLU A N 1
ATOM 944 C CA . GLU A 1 115 ? 0.477 4.248 -6.036 1.00 85.75 115 GLU A CA 1
ATOM 945 C C . GLU A 1 115 ? -0.365 2.992 -5.887 1.00 85.75 115 GLU A C 1
ATOM 947 O O . GLU A 1 115 ? -0.333 2.091 -6.726 1.00 85.75 115 GLU A O 1
ATOM 952 N N . MET A 1 116 ? -1.121 2.941 -4.797 1.00 89.12 116 MET A N 1
ATOM 953 C CA . MET A 1 116 ? -2.162 1.952 -4.594 1.00 89.12 116 MET A CA 1
ATOM 954 C C . MET A 1 116 ? -3.509 2.650 -4.750 1.00 89.12 116 MET A C 1
ATOM 956 O O . MET A 1 116 ? -3.803 3.609 -4.039 1.00 89.12 116 MET A O 1
ATOM 960 N N . VAL A 1 117 ? -4.328 2.148 -5.668 1.00 90.00 117 VAL A N 1
ATOM 961 C CA . VAL A 1 117 ? -5.656 2.687 -5.966 1.00 90.00 117 VAL A CA 1
ATOM 962 C C . VAL A 1 117 ? -6.708 1.658 -5.577 1.00 90.00 117 VAL A C 1
ATOM 964 O O . VAL A 1 117 ? -6.717 0.549 -6.115 1.00 90.00 117 VAL A O 1
ATOM 967 N N . ASN A 1 118 ? -7.613 2.020 -4.668 1.00 91.31 118 ASN A N 1
ATOM 968 C CA . ASN A 1 118 ? -8.759 1.190 -4.310 1.00 91.31 118 ASN A CA 1
ATOM 969 C C . ASN A 1 118 ? -9.825 1.213 -5.416 1.00 91.31 118 ASN A C 1
ATOM 971 O O . ASN A 1 118 ? -10.324 2.266 -5.809 1.00 91.31 118 ASN A O 1
ATOM 975 N N . LEU A 1 119 ? -10.173 0.027 -5.915 1.00 91.94 119 LEU A N 1
ATOM 976 C CA . LEU A 1 119 ? -11.189 -0.195 -6.949 1.00 91.94 119 LEU A CA 1
ATOM 977 C C . LEU A 1 119 ? -12.528 -0.683 -6.364 1.00 91.94 119 LEU A C 1
ATOM 979 O O . LEU A 1 119 ? -13.470 -0.962 -7.109 1.00 91.94 119 LEU A O 1
ATOM 983 N N . GLY A 1 120 ? -12.611 -0.813 -5.040 1.00 89.62 120 GLY A N 1
ATOM 984 C CA . GLY A 1 120 ? -13.766 -1.294 -4.294 1.00 89.62 120 GLY A CA 1
ATOM 985 C C . GLY A 1 120 ? -13.806 -2.814 -4.133 1.00 89.62 120 GLY A C 1
ATOM 986 O O . GLY A 1 120 ? -13.208 -3.577 -4.899 1.00 89.62 120 GLY A O 1
ATOM 987 N N . SER A 1 121 ? -14.555 -3.265 -3.121 1.00 89.06 121 SER A N 1
ATOM 988 C CA . SER A 1 121 ? -14.769 -4.690 -2.821 1.00 89.06 121 SER A CA 1
ATOM 989 C C . SER A 1 121 ? -13.468 -5.472 -2.592 1.00 89.06 121 SER A C 1
ATOM 991 O O . SER A 1 121 ? -13.334 -6.602 -3.052 1.00 89.06 121 SER A O 1
ATOM 993 N N . GLY A 1 122 ? -12.489 -4.856 -1.922 1.00 90.06 122 GLY A N 1
ATOM 994 C CA . GLY A 1 122 ? -11.186 -5.472 -1.647 1.00 90.06 122 GLY A CA 1
ATOM 995 C C . GLY A 1 122 ? -10.264 -5.590 -2.864 1.00 90.06 122 GLY A C 1
ATOM 996 O O . GLY A 1 122 ? -9.222 -6.232 -2.763 1.00 90.06 122 GLY A O 1
ATOM 997 N N . ARG A 1 123 ? -10.611 -4.989 -4.010 1.00 91.38 123 ARG A N 1
ATOM 998 C CA . ARG A 1 123 ? -9.758 -4.957 -5.205 1.00 91.38 123 ARG A CA 1
ATOM 999 C C . ARG A 1 123 ? -8.967 -3.663 -5.274 1.00 91.38 123 ARG A C 1
ATOM 1001 O O . ARG A 1 123 ? -9.507 -2.587 -5.031 1.00 91.38 123 ARG A O 1
ATOM 1008 N N . PHE A 1 124 ? -7.716 -3.770 -5.696 1.00 90.81 124 PHE A N 1
ATOM 1009 C CA . PHE A 1 124 ? -6.801 -2.647 -5.830 1.00 90.81 124 PHE A CA 1
ATOM 1010 C C . PHE A 1 124 ? -5.993 -2.761 -7.121 1.00 90.81 124 PHE A C 1
ATOM 1012 O O . PHE A 1 124 ? -5.726 -3.857 -7.618 1.00 90.81 124 PHE A O 1
ATOM 1019 N N . CYS A 1 125 ? -5.583 -1.613 -7.649 1.00 89.25 125 CYS A N 1
ATOM 1020 C CA . CYS A 1 125 ? -4.536 -1.520 -8.655 1.00 89.25 125 CYS A CA 1
ATOM 1021 C C . CYS A 1 125 ? -3.282 -0.955 -7.994 1.00 89.25 125 CYS A C 1
ATOM 1023 O O . CYS A 1 125 ? -3.335 0.119 -7.398 1.00 89.25 125 CYS A O 1
ATOM 1025 N N . ILE A 1 126 ? -2.166 -1.666 -8.110 1.00 86.69 126 ILE A N 1
ATOM 1026 C CA . ILE A 1 126 ? -0.853 -1.170 -7.707 1.00 86.69 126 ILE A CA 1
ATOM 1027 C C . ILE A 1 126 ? -0.134 -0.715 -8.974 1.00 86.69 126 ILE A C 1
ATOM 1029 O O . ILE A 1 126 ? 0.194 -1.533 -9.840 1.00 86.69 126 ILE A O 1
ATOM 1033 N N . ALA A 1 127 ? 0.088 0.591 -9.087 1.00 85.75 127 ALA A N 1
ATOM 1034 C CA . ALA A 1 127 ? 0.806 1.216 -10.184 1.00 85.75 127 ALA A CA 1
ATOM 1035 C C . ALA A 1 127 ? 2.261 1.472 -9.785 1.00 85.75 127 ALA A C 1
ATOM 1037 O O . ALA A 1 127 ? 2.544 2.077 -8.750 1.00 85.75 127 ALA A O 1
ATOM 1038 N N . LYS A 1 128 ? 3.186 1.004 -10.623 1.00 82.19 128 LYS A N 1
ATOM 1039 C CA . LYS A 1 128 ? 4.630 1.107 -10.400 1.00 82.19 128 LYS A CA 1
ATOM 1040 C C . LYS A 1 128 ? 5.273 1.758 -11.607 1.00 82.19 128 LYS A C 1
ATOM 1042 O O . LYS A 1 128 ? 5.171 1.211 -12.706 1.00 82.19 128 LYS A O 1
ATOM 1047 N N . GLY A 1 129 ? 5.927 2.895 -11.410 1.00 79.75 129 GLY A N 1
ATOM 1048 C CA . GLY A 1 129 ? 6.808 3.461 -12.423 1.00 79.75 129 GLY A CA 1
ATOM 1049 C C . GLY A 1 129 ? 8.175 2.780 -12.409 1.00 79.75 129 GLY A C 1
ATOM 1050 O O . GLY A 1 129 ? 8.702 2.437 -11.349 1.00 79.75 129 GLY A O 1
ATOM 1051 N N . PHE A 1 130 ? 8.745 2.595 -13.592 1.00 77.81 130 PHE A N 1
ATOM 1052 C CA . PHE A 1 130 ? 10.121 2.169 -13.785 1.00 77.81 130 PHE A CA 1
ATOM 1053 C C . PHE A 1 130 ? 10.771 3.063 -14.820 1.00 77.81 130 PHE A C 1
ATOM 1055 O O . PHE A 1 130 ? 10.239 3.222 -15.923 1.00 77.81 130 PHE A O 1
ATOM 1062 N N . ARG A 1 131 ? 11.968 3.548 -14.503 1.00 77.62 131 ARG A N 1
ATOM 1063 C CA . ARG A 1 131 ? 12.885 4.072 -15.508 1.00 77.62 131 ARG A CA 1
ATOM 1064 C C . ARG A 1 131 ? 13.777 2.953 -15.982 1.00 77.62 131 ARG A C 1
ATOM 1066 O O . ARG A 1 131 ? 14.368 2.242 -15.180 1.00 77.62 131 ARG A O 1
ATOM 1073 N N . VAL A 1 132 ? 13.878 2.827 -17.290 1.00 76.50 132 VAL A N 1
ATOM 1074 C CA . VAL A 1 132 ? 14.811 1.930 -17.945 1.00 76.50 132 VAL A CA 1
ATOM 1075 C C . VAL A 1 132 ? 15.844 2.783 -18.654 1.00 76.50 132 VAL A C 1
ATOM 1077 O O . VAL A 1 132 ? 15.502 3.582 -19.534 1.00 76.50 132 VAL A O 1
ATOM 1080 N N . GLN A 1 133 ? 17.095 2.622 -18.241 1.00 76.56 133 GLN A N 1
ATOM 1081 C CA . GLN A 1 133 ? 18.246 3.262 -18.855 1.00 76.56 133 GLN A CA 1
ATOM 1082 C C . GLN A 1 133 ? 18.952 2.248 -19.752 1.00 76.56 133 GLN A C 1
ATOM 1084 O O . GLN A 1 133 ? 19.430 1.217 -19.285 1.00 76.56 133 GLN A O 1
ATOM 1089 N N . GLY A 1 134 ? 18.985 2.533 -21.053 1.00 74.62 134 GLY A N 1
ATOM 1090 C CA . GLY A 1 134 ? 19.726 1.714 -22.003 1.00 74.62 134 GLY A CA 1
ATOM 1091 C C . GLY A 1 134 ? 21.218 2.007 -21.902 1.00 74.62 134 GLY A C 1
ATOM 1092 O O . GLY A 1 134 ? 21.630 3.163 -21.876 1.00 74.62 134 GLY A O 1
ATOM 1093 N N . ASN A 1 135 ? 22.038 0.967 -21.903 1.00 75.31 135 ASN A N 1
ATOM 1094 C CA . ASN A 1 135 ? 23.490 1.085 -21.878 1.00 75.31 135 ASN A CA 1
ATOM 1095 C C . ASN A 1 135 ? 24.103 0.337 -23.056 1.00 75.31 135 ASN A C 1
ATOM 1097 O O . ASN A 1 135 ? 23.581 -0.689 -23.508 1.00 75.31 135 ASN A O 1
ATOM 1101 N N . VAL A 1 136 ? 25.235 0.834 -23.554 1.00 75.38 136 VAL A N 1
ATOM 1102 C CA . VAL A 1 136 ? 26.044 0.137 -24.551 1.00 75.38 136 VAL A CA 1
ATOM 1103 C C . VAL A 1 136 ? 27.514 0.134 -24.144 1.00 75.38 136 VAL A C 1
ATOM 1105 O O . VAL A 1 136 ? 28.035 1.129 -23.658 1.00 75.38 136 VAL A O 1
ATOM 1108 N N . SER A 1 137 ? 28.213 -0.982 -24.349 1.00 73.25 137 SER A N 1
ATOM 1109 C CA . SER A 1 137 ? 29.676 -1.028 -24.237 1.00 73.25 137 SER A CA 1
ATOM 1110 C C . SER A 1 137 ? 30.332 -1.522 -25.509 1.00 73.25 137 SER A C 1
ATOM 1112 O O . SER A 1 137 ? 29.815 -2.408 -26.198 1.00 73.25 137 SER A O 1
ATOM 1114 N N . VAL A 1 138 ? 31.514 -0.970 -25.774 1.00 71.38 138 VAL A N 1
ATOM 1115 C CA . VAL A 1 138 ? 32.481 -1.470 -26.751 1.00 71.38 138 VAL A CA 1
ATOM 1116 C C . VAL A 1 138 ? 33.830 -1.561 -26.034 1.00 71.38 138 VAL A C 1
ATOM 1118 O O . VAL A 1 138 ? 34.405 -0.561 -25.614 1.00 71.38 138 VAL A O 1
ATOM 1121 N N . GLY A 1 139 ? 34.338 -2.776 -25.826 1.00 70.06 139 GLY A N 1
ATOM 1122 C CA . GLY A 1 139 ? 35.530 -2.990 -25.000 1.00 70.06 139 GLY A CA 1
ATOM 1123 C C . GLY A 1 139 ? 35.291 -2.661 -23.517 1.00 70.06 139 GLY A C 1
ATOM 1124 O O . GLY A 1 139 ? 34.460 -3.302 -22.878 1.00 70.06 139 GLY A O 1
ATOM 1125 N N . LEU A 1 140 ? 36.062 -1.713 -22.968 1.00 65.69 140 LEU A N 1
ATOM 1126 C CA . LEU A 1 140 ? 35.940 -1.214 -21.583 1.00 65.69 140 LEU A CA 1
ATOM 1127 C C . LEU A 1 140 ? 35.194 0.126 -21.494 1.00 65.69 140 LEU A C 1
ATOM 1129 O O . LEU A 1 140 ? 34.925 0.599 -20.392 1.00 65.69 140 LEU A O 1
ATOM 1133 N N . GLU A 1 141 ? 34.888 0.744 -22.634 1.00 66.81 141 GLU A N 1
ATOM 1134 C CA . GLU A 1 141 ? 34.153 2.002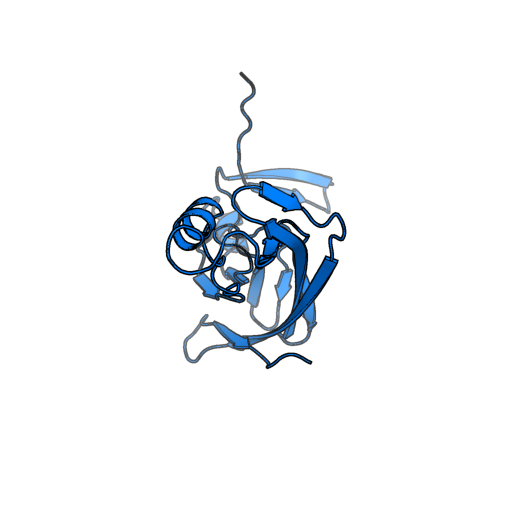 -22.684 1.00 66.81 141 GLU A CA 1
ATOM 1135 C C . GLU A 1 141 ? 32.653 1.705 -22.629 1.00 66.81 141 GLU A C 1
ATOM 1137 O O . GLU A 1 141 ? 32.141 0.869 -23.381 1.00 66.81 141 GLU A O 1
ATOM 1142 N N . VAL A 1 142 ? 31.965 2.373 -21.702 1.00 65.56 142 VAL A N 1
ATOM 1143 C CA . VAL A 1 142 ? 30.510 2.318 -21.542 1.00 65.56 142 VAL A CA 1
ATOM 1144 C C . VAL A 1 142 ? 29.950 3.666 -21.973 1.00 65.56 142 VAL A C 1
ATOM 1146 O O . VAL A 1 142 ? 30.290 4.695 -21.392 1.00 65.56 142 VAL A O 1
ATOM 1149 N N . GLU A 1 143 ? 29.085 3.653 -22.979 1.00 70.25 143 GLU A N 1
ATOM 1150 C CA . GLU A 1 143 ? 28.251 4.790 -23.344 1.00 70.25 143 GLU A CA 1
ATOM 1151 C C . GLU A 1 143 ? 26.837 4.561 -22.799 1.00 70.25 143 GLU A C 1
ATOM 1153 O O . GLU A 1 143 ? 26.239 3.496 -22.972 1.00 70.25 143 GLU A O 1
ATOM 1158 N N . ILE A 1 144 ? 26.295 5.581 -22.137 1.00 65.31 144 ILE A N 1
ATOM 1159 C CA . ILE A 1 144 ? 24.922 5.581 -21.629 1.00 65.31 144 ILE A CA 1
ATOM 1160 C C . ILE A 1 144 ? 24.012 6.077 -22.757 1.00 65.31 144 ILE A C 1
ATOM 1162 O O . ILE A 1 144 ? 24.223 7.176 -23.281 1.00 65.31 144 ILE A O 1
ATOM 1166 N N . ASP A 1 145 ? 22.999 5.294 -23.142 1.00 66.19 145 ASP A N 1
ATOM 1167 C CA . ASP A 1 145 ? 21.956 5.778 -24.047 1.00 66.19 145 ASP A CA 1
ATOM 1168 C C . ASP A 1 145 ? 21.136 6.831 -23.291 1.00 66.19 145 ASP A C 1
ATOM 1170 O O . ASP A 1 145 ? 20.535 6.565 -22.251 1.00 66.19 145 ASP A O 1
ATOM 1174 N N . THR A 1 146 ? 21.102 8.056 -23.812 1.00 61.31 146 THR A N 1
ATOM 1175 C CA . THR A 1 146 ? 20.354 9.165 -23.200 1.00 61.31 146 THR A CA 1
ATOM 1176 C C . THR A 1 146 ? 18.838 8.994 -23.317 1.00 61.31 146 THR A C 1
ATOM 1178 O O . THR A 1 146 ? 18.077 9.802 -22.783 1.00 61.31 146 THR A O 1
ATOM 1181 N N . ARG A 1 147 ? 1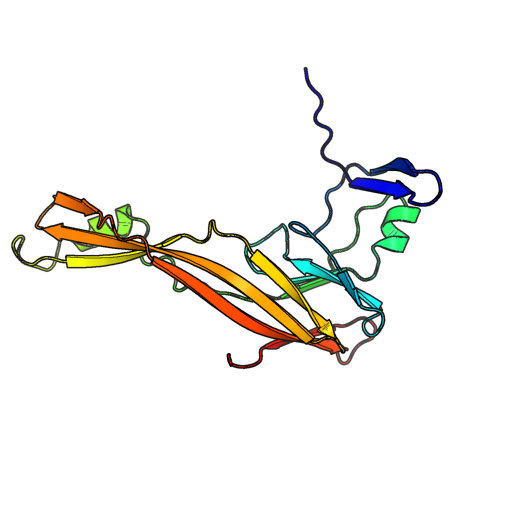8.367 7.952 -24.012 1.00 65.06 147 ARG A N 1
ATOM 1182 C CA . ARG A 1 147 ? 16.950 7.598 -24.114 1.00 65.06 147 ARG A CA 1
ATOM 1183 C C . ARG A 1 147 ? 16.494 6.836 -22.874 1.00 65.06 147 ARG A C 1
ATOM 1185 O O . ARG A 1 147 ? 16.342 5.617 -22.904 1.00 65.06 147 ARG A O 1
ATOM 1192 N N . GLU A 1 148 ? 16.203 7.572 -21.811 1.00 71.00 148 GLU A N 1
ATOM 1193 C CA . GLU A 1 148 ? 15.422 7.035 -20.699 1.00 71.00 148 GLU A CA 1
ATOM 1194 C C . GLU A 1 148 ? 14.020 6.651 -21.185 1.00 71.00 148 GLU A C 1
ATOM 1196 O O . GLU A 1 148 ? 13.338 7.419 -21.873 1.00 71.00 148 GLU A O 1
ATOM 1201 N N . ARG A 1 149 ? 13.580 5.445 -20.830 1.00 74.25 149 ARG A N 1
ATOM 1202 C CA . ARG A 1 149 ? 12.204 5.001 -21.052 1.00 74.25 149 ARG A CA 1
ATOM 1203 C C . ARG A 1 149 ? 11.512 4.872 -19.712 1.00 74.25 149 ARG A C 1
ATOM 1205 O O . ARG A 1 149 ? 12.040 4.230 -18.814 1.00 74.25 149 ARG A O 1
ATOM 1212 N N . VAL A 1 150 ? 10.323 5.446 -19.594 1.00 75.94 150 VAL A N 1
ATOM 1213 C CA . VAL A 1 150 ? 9.475 5.261 -18.415 1.00 75.94 150 VAL A CA 1
ATOM 1214 C C . VAL A 1 150 ? 8.388 4.259 -18.768 1.00 75.94 150 VAL A C 1
ATOM 1216 O O . VAL A 1 150 ? 7.684 4.432 -19.765 1.00 75.94 150 VAL A O 1
ATOM 1219 N N . PHE A 1 151 ? 8.245 3.220 -17.955 1.00 77.69 151 PHE A N 1
ATOM 1220 C CA . PHE A 1 151 ? 7.181 2.232 -18.077 1.00 77.69 151 PHE A CA 1
ATOM 1221 C C . PHE A 1 151 ? 6.372 2.180 -16.789 1.00 77.69 151 PHE A C 1
ATOM 1223 O O . PHE A 1 151 ? 6.926 2.260 -15.697 1.00 77.69 151 PHE A O 1
ATOM 1230 N N . ALA A 1 152 ? 5.060 2.010 -16.922 1.00 80.38 152 ALA A N 1
ATOM 1231 C CA . ALA A 1 152 ? 4.186 1.718 -15.799 1.00 80.38 152 ALA A CA 1
ATOM 1232 C C . ALA A 1 152 ? 3.811 0.234 -15.822 1.00 80.38 152 ALA A C 1
ATOM 1234 O O . ALA A 1 152 ? 3.327 -0.266 -16.838 1.00 80.38 152 ALA A O 1
ATOM 1235 N N . VAL A 1 153 ? 4.008 -0.462 -14.704 1.00 81.06 153 VAL A N 1
ATOM 1236 C CA . VAL A 1 153 ? 3.464 -1.807 -14.491 1.00 81.06 153 VAL A CA 1
ATOM 1237 C C . VAL A 1 153 ? 2.266 -1.684 -13.567 1.00 81.06 153 VAL A C 1
ATOM 1239 O O . VAL A 1 153 ? 2.379 -1.173 -12.452 1.00 81.06 153 VAL A O 1
ATOM 1242 N N . LEU A 1 154 ? 1.120 -2.168 -14.038 1.00 85.06 154 LEU A N 1
ATOM 1243 C CA . LEU A 1 154 ? -0.119 -2.209 -13.275 1.00 85.06 154 LEU A CA 1
ATOM 1244 C C . LEU A 1 154 ? -0.351 -3.637 -12.797 1.00 85.06 154 LEU A C 1
ATOM 1246 O O . LEU A 1 154 ? -0.410 -4.568 -13.600 1.00 85.06 154 LEU A O 1
ATOM 1250 N N . THR A 1 155 ? -0.469 -3.813 -11.485 1.00 85.38 155 THR A N 1
ATOM 1251 C CA . THR A 1 155 ? -0.795 -5.110 -10.886 1.00 85.38 155 THR A CA 1
ATOM 1252 C C . THR A 1 155 ? -2.178 -5.034 -10.259 1.00 85.38 155 THR A C 1
ATOM 1254 O O . THR A 1 155 ? -2.409 -4.246 -9.345 1.00 85.38 155 THR A O 1
ATOM 1257 N N . GLY A 1 156 ? -3.108 -5.844 -10.766 1.00 88.50 156 GLY A N 1
ATOM 1258 C CA . GLY A 1 156 ? -4.417 -6.019 -10.150 1.00 88.50 156 GLY A CA 1
ATOM 1259 C C . GLY A 1 156 ? -4.318 -7.003 -8.990 1.00 88.50 156 GLY A C 1
ATOM 1260 O O . GLY A 1 156 ? -3.903 -8.149 -9.183 1.00 88.50 156 GLY A O 1
ATOM 1261 N N . VAL A 1 157 ? -4.718 -6.575 -7.798 1.00 90.19 157 VAL A N 1
ATOM 1262 C CA . VAL A 1 157 ? -4.729 -7.418 -6.600 1.00 90.19 157 VAL A CA 1
ATOM 1263 C C . VAL A 1 157 ? -6.102 -7.404 -5.952 1.00 90.19 157 VAL A C 1
ATOM 1265 O O . VAL A 1 157 ? -6.840 -6.424 -6.021 1.00 90.19 157 VAL A O 1
ATOM 1268 N N . GLU A 1 158 ? -6.450 -8.508 -5.313 1.00 92.69 158 GLU A N 1
ATOM 1269 C CA . GLU A 1 158 ? -7.659 -8.633 -4.517 1.00 92.69 158 GLU A CA 1
ATOM 1270 C C . GLU A 1 158 ? -7.289 -9.179 -3.148 1.00 92.69 158 GLU A C 1
ATOM 1272 O O . GLU A 1 158 ? -6.691 -10.248 -3.031 1.00 92.69 158 GLU A O 1
ATOM 1277 N N . VAL A 1 159 ? -7.625 -8.436 -2.103 1.00 92.69 159 VAL A N 1
ATOM 1278 C CA . VAL A 1 159 ? -7.450 -8.881 -0.728 1.00 92.69 159 VAL A CA 1
ATOM 1279 C C . VAL A 1 159 ? -8.777 -9.429 -0.243 1.00 92.69 159 VAL A C 1
ATOM 1281 O O . VAL A 1 159 ? -9.791 -8.736 -0.222 1.00 92.69 159 VAL A O 1
ATOM 1284 N N . VAL A 1 160 ? -8.759 -10.696 0.155 1.00 93.12 160 VAL A N 1
ATOM 1285 C CA . VAL A 1 160 ? -9.936 -11.411 0.648 1.00 93.12 160 VAL A CA 1
ATOM 1286 C C . VAL A 1 160 ? -9.670 -11.947 2.045 1.00 93.12 160 VAL A C 1
ATOM 1288 O O . VAL A 1 160 ? -8.522 -12.114 2.460 1.00 93.12 160 VAL A O 1
ATOM 1291 N N . ARG A 1 161 ? -10.739 -12.246 2.782 1.00 91.88 161 ARG A N 1
ATOM 1292 C CA . ARG A 1 161 ? -10.617 -12.907 4.083 1.00 91.88 161 ARG A CA 1
ATOM 1293 C C . ARG A 1 161 ? -10.070 -14.324 3.909 1.00 91.88 161 ARG A C 1
ATOM 1295 O O . ARG A 1 161 ? -10.409 -15.020 2.950 1.00 91.88 161 ARG A O 1
ATOM 1302 N N . GLY A 1 162 ? -9.188 -14.707 4.821 1.00 86.88 162 GLY A N 1
ATOM 1303 C CA . GLY A 1 162 ? -8.661 -16.058 4.941 1.00 86.88 162 GLY A CA 1
ATOM 1304 C C . GLY A 1 162 ? -9.605 -16.977 5.712 1.00 86.88 162 GLY A C 1
ATOM 1305 O O . GLY A 1 162 ? -10.712 -16.594 6.090 1.00 86.88 162 GLY A O 1
ATOM 1306 N N . ASP A 1 163 ? -9.133 -18.198 5.956 1.00 85.06 163 ASP A N 1
ATOM 1307 C CA . ASP A 1 163 ? -9.928 -19.255 6.593 1.00 85.06 163 ASP A CA 1
ATOM 1308 C C . ASP A 1 163 ? -10.009 -19.101 8.123 1.00 85.06 163 ASP A C 1
ATOM 1310 O O . ASP A 1 163 ? -10.872 -19.696 8.767 1.00 85.06 163 ASP A O 1
ATOM 1314 N N . SER A 1 164 ? -9.116 -18.300 8.714 1.00 84.38 164 SER A N 1
ATOM 1315 C CA . SER A 1 164 ? -9.091 -17.994 10.145 1.00 84.38 164 SER A CA 1
ATOM 1316 C C . SER A 1 164 ? -9.512 -16.554 10.441 1.00 84.38 164 SER A C 1
ATOM 1318 O O . SER A 1 164 ? -9.426 -15.655 9.602 1.00 84.38 164 SER A O 1
ATOM 1320 N N . GLU A 1 165 ? -9.981 -16.329 11.666 1.00 79.31 165 GLU A N 1
ATOM 1321 C CA . GLU A 1 165 ? -10.446 -15.023 12.123 1.00 79.31 165 GLU A CA 1
ATOM 1322 C C . GLU A 1 165 ? -9.339 -13.959 12.024 1.00 79.31 165 GLU A C 1
ATOM 1324 O O . GLU A 1 165 ? -8.220 -14.146 12.502 1.00 79.31 165 GLU A O 1
ATOM 1329 N N . GLY A 1 166 ? -9.642 -12.841 11.356 1.00 77.50 166 GLY A N 1
ATOM 1330 C CA . GLY A 1 166 ? -8.688 -11.749 11.120 1.00 77.50 166 GLY A CA 1
ATOM 1331 C C . GLY A 1 166 ? -7.580 -12.059 10.102 1.00 77.50 166 GLY A C 1
ATOM 1332 O O . GLY A 1 166 ? -6.713 -11.213 9.862 1.00 77.50 166 GLY A O 1
ATOM 1333 N N . SER A 1 167 ? -7.591 -13.248 9.490 1.00 87.00 167 SER A N 1
ATOM 1334 C CA . SER A 1 167 ? -6.682 -13.578 8.397 1.00 87.00 167 SER A CA 1
ATOM 1335 C C . SER A 1 167 ? -7.129 -12.898 7.111 1.00 87.00 167 SER A C 1
ATOM 1337 O O . SER A 1 167 ? -8.312 -12.890 6.764 1.00 87.00 167 SER A O 1
ATOM 1339 N N . LEU A 1 168 ? -6.165 -12.338 6.393 1.00 91.75 168 LEU A N 1
ATOM 1340 C CA . LEU A 1 168 ? -6.333 -11.790 5.060 1.00 91.75 168 LEU A CA 1
ATOM 1341 C C . LEU A 1 168 ? -5.384 -12.540 4.125 1.00 91.75 168 LEU A C 1
ATOM 1343 O O . LEU A 1 168 ? -4.303 -12.970 4.529 1.00 91.75 168 LEU A O 1
ATOM 1347 N N . ARG A 1 169 ? -5.774 -12.686 2.863 1.00 91.25 169 ARG A N 1
ATOM 1348 C CA . ARG A 1 169 ? -4.904 -13.211 1.812 1.00 91.25 169 ARG A CA 1
ATOM 1349 C C . ARG A 1 169 ? -4.998 -12.333 0.578 1.00 91.25 169 ARG A C 1
ATOM 1351 O O . ARG A 1 169 ? -6.084 -11.893 0.206 1.00 91.25 169 ARG A O 1
ATOM 1358 N N . MET A 1 170 ? -3.861 -12.131 -0.072 1.00 90.12 170 MET A N 1
ATOM 1359 C CA . MET A 1 170 ? -3.787 -11.438 -1.348 1.00 90.12 170 MET A CA 1
ATOM 1360 C C . MET A 1 170 ? -3.879 -12.440 -2.499 1.00 90.12 170 MET A C 1
ATOM 1362 O O . MET A 1 170 ? -3.158 -13.438 -2.538 1.00 90.12 170 MET A O 1
ATOM 1366 N N . VAL A 1 171 ? -4.752 -12.151 -3.454 1.00 88.88 171 VAL A N 1
ATOM 1367 C CA . VAL A 1 171 ? -4.883 -12.850 -4.728 1.00 88.88 171 VAL A CA 1
ATOM 1368 C C . VAL A 1 171 ? -4.378 -11.911 -5.815 1.00 88.88 171 VAL A C 1
ATOM 1370 O O . VAL A 1 171 ? -4.917 -10.825 -6.015 1.00 88.88 171 VAL A O 1
ATOM 1373 N N . LYS A 1 172 ? -3.319 -12.321 -6.515 1.00 84.19 172 LYS A N 1
ATOM 1374 C CA . LYS A 1 172 ? -2.817 -11.596 -7.685 1.00 84.19 172 LYS A CA 1
ATOM 1375 C C . LYS A 1 172 ? -3.603 -12.018 -8.912 1.00 84.19 172 LYS A C 1
ATOM 1377 O O . LYS A 1 172 ? -3.652 -13.206 -9.237 1.00 84.19 172 LYS A O 1
ATOM 1382 N N . HIS A 1 173 ? -4.153 -11.049 -9.626 1.00 79.62 173 HIS A N 1
ATOM 1383 C CA . HIS A 1 173 ? -4.723 -11.279 -10.945 1.00 79.62 173 HIS A CA 1
ATOM 1384 C C . HIS A 1 173 ? -3.602 -11.138 -11.984 1.00 79.62 173 HIS A C 1
ATOM 1386 O O . HIS A 1 173 ? -2.762 -10.242 -11.880 1.00 79.62 173 HIS A O 1
ATOM 1392 N N . ARG A 1 174 ? -3.522 -12.052 -12.964 1.00 57.19 174 ARG A N 1
ATOM 1393 C CA . ARG A 1 174 ? -2.570 -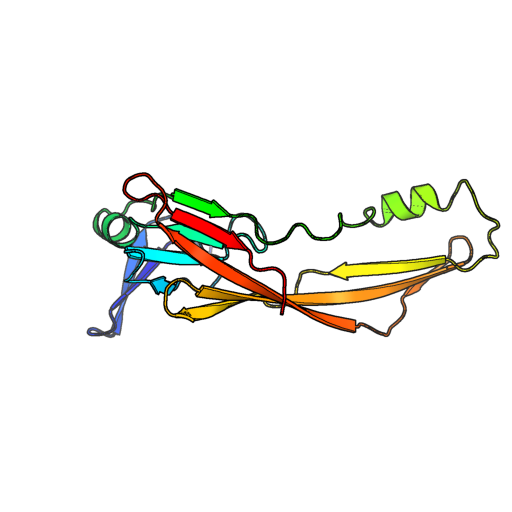11.885 -14.081 1.00 57.19 174 ARG A CA 1
ATOM 1394 C C . ARG A 1 174 ? -2.968 -10.606 -14.828 1.00 57.19 174 ARG A C 1
ATOM 1396 O O . ARG A 1 174 ? -4.159 -10.411 -15.044 1.00 57.19 174 ARG A O 1
ATOM 1403 N N . GLY A 1 175 ? -1.984 -9.750 -15.123 1.00 54.16 175 GLY A N 1
ATOM 1404 C CA . GLY A 1 175 ? -2.181 -8.384 -15.625 1.00 54.16 175 GLY A CA 1
ATOM 1405 C C . GLY A 1 175 ? -3.210 -8.269 -16.754 1.00 54.16 175 GLY A C 1
ATOM 1406 O O . GLY A 1 175 ? -3.378 -9.207 -17.533 1.00 54.16 175 GLY A O 1
ATOM 1407 N N . ILE A 1 176 ? -3.899 -7.124 -16.785 1.00 44.34 176 ILE A N 1
ATOM 1408 C CA . ILE A 1 176 ? -4.838 -6.733 -17.851 1.00 44.34 176 ILE A CA 1
ATOM 1409 C C . ILE A 1 176 ? -4.082 -6.576 -19.172 1.00 44.34 176 ILE A C 1
ATOM 1411 O O . ILE A 1 176 ? -2.974 -5.995 -19.137 1.00 44.34 176 ILE A O 1
#

Foldseek 3Di:
DDPPQPADWDADPVVRDIDGQESDDAQADPDWDQAVLLCWIWHAGPVDPPKIWIFNCVVVCSVVSHHTDGDDTHDDDDDPPQPDDVVRVLVVLPPDDDLADKDKDKGKDQPDDWDWADPDPQKIKIKGKIWIWMWIHRRNDIDTDPDIDIDIDIWIKGWDADPDDSRIDIDTDDGD

pLDDT: mean 77.93, std 14.22, range [33.81, 96.12]

Organism: NCBI:txid38414

Sequence (176 aa):
MSFYRNGTYCFDTVNHEWSFVGDWELPFDGRAEYVPELGAWLGLSSGYPFDLCACTDLAAAIDAHQEPTLRHVWQDFNPPPEEDDFLTYLSKINRRCPPTVPRRWDDWLSNDPREMVNLGSGRFCIAKGFRVQGNVSVGLEVEIDTRERVFAVLTGVEVVRGDSEGSLRMVKHRGI

Radius of gyration: 21.79 Å; chains: 1; bounding box: 52×41×55 Å

Secondary structure (DSSP, 8-state):
-------EEEEETTTTEEEEEESS--SEEEEEEEETTTTEEEEEESSSTT-EEEESSHHHHHHTT------EEE-----S---S-HHHHHHHHTTTS-TTS-EEEEEEE--S-EEEEEEETTEEEEEEEEEEEEEEEETTEEEEPS--EEEEEEEEEEEEE-SSTT-EEEEEPP--